Protein AF-A0A0D1K0Y7-F1 (afdb_monomer)

Solvent-accessible surface area (backbone atoms only — not comparable to full-atom values): 3499 Å² total; per-residue (Å²): 132,84,77,76,90,71,57,48,77,72,49,28,55,51,28,53,54,50,22,54,51,24,47,56,46,27,75,69,41,92,47,72,67,65,19,47,53,25,46,54,49,20,52,53,26,51,51,50,30,53,54,23,53,52,47,57,57,58,74,66,54,85,129

Nearest PDB structures (foldseek):
  7s5c-assembly1_E  TM=9.847E-01  e=1.478E+00  Myxococcus xanthus
  7s5c-assembly1_F  TM=9.727E-01  e=2.133E+00  Myxococcus xanthus
  7s5c-assembly1_J  TM=9.790E-01  e=3.080E+00  Myxococcus xanthus
  8dgi-assembly1_A  TM=9.372E-01  e=2.897E+00  Drosophila melanogaster

Sequence (63 aa):
MREAFMPTHAETQFYIHRERQERALADRTPNSDGRRVHLDMARRYAKLIAEGEAQEADDRRPS

Foldseek 3Di:
DPPPPADDPVNLVVLVVLLVVLCVQLVPDPDDVSNVVSNVSSVVSVVNNVRNVVVVVVVPDDD

pLDDT: mean 86.44, std 15.58, range [37.97, 98.62]

Secondary structure (DSSP, 8-state):
--------HHHHHHHHHHHHHHHHHHHH--SHHHHHHHHHHHHHHHHHHHHHHHHHHHHTS--

Mean predicted aligned error: 6.17 Å

Structure (mmCIF, N/CA/C/O backbone):
data_AF-A0A0D1K0Y7-F1
#
_entry.id   AF-A0A0D1K0Y7-F1
#
loop_
_atom_site.group_PDB
_atom_site.id
_atom_site.type_symbol
_atom_site.label_atom_id
_atom_site.label_alt_id
_atom_site.label_comp_id
_atom_site.label_asym_id
_atom_site.label_entity_id
_atom_site.label_seq_id
_atom_site.pdbx_PDB_ins_code
_atom_site.Cartn_x
_atom_site.Cartn_y
_atom_site.Cartn_z
_atom_site.occupancy
_atom_site.B_iso_or_equiv
_atom_site.auth_seq_id
_atom_site.auth_comp_id
_atom_site.auth_asym_id
_atom_site.auth_atom_id
_atom_site.pdbx_PDB_model_num
ATOM 1 N N . MET A 1 1 ? 3.058 11.977 24.241 1.00 37.97 1 MET A N 1
ATOM 2 C CA . MET A 1 1 ? 1.988 11.029 23.871 1.00 37.97 1 MET A CA 1
ATOM 3 C C . MET A 1 1 ? 2.040 10.889 22.361 1.00 37.97 1 MET A C 1
ATOM 5 O O . MET A 1 1 ? 1.960 11.910 21.696 1.00 37.97 1 MET A O 1
ATOM 9 N N . ARG A 1 2 ? 2.324 9.700 21.812 1.00 45.22 2 ARG A N 1
ATOM 10 C CA . ARG A 1 2 ? 2.185 9.492 20.363 1.00 45.22 2 ARG A CA 1
ATOM 11 C C . ARG A 1 2 ? 0.687 9.391 20.109 1.00 45.22 2 ARG A C 1
ATOM 13 O O . ARG A 1 2 ? 0.092 8.414 20.548 1.00 45.22 2 ARG A O 1
ATOM 20 N N . GLU A 1 3 ? 0.091 10.415 19.508 1.00 50.69 3 GLU A N 1
ATOM 21 C CA . GLU A 1 3 ? -1.256 10.295 18.954 1.00 50.69 3 GLU A CA 1
ATOM 22 C C . GLU A 1 3 ? -1.235 9.099 18.006 1.00 50.69 3 GLU A C 1
ATOM 24 O O . GLU A 1 3 ? -0.424 9.042 17.076 1.00 50.69 3 GLU A O 1
ATOM 29 N N . ALA A 1 4 ? -2.039 8.084 18.312 1.00 57.25 4 ALA A N 1
ATOM 30 C CA . ALA A 1 4 ? -2.275 7.019 17.364 1.00 57.25 4 ALA A CA 1
ATOM 31 C C . ALA A 1 4 ? -2.964 7.683 16.170 1.00 57.25 4 ALA A C 1
ATOM 33 O O . ALA A 1 4 ? -4.068 8.202 16.306 1.00 57.25 4 ALA A O 1
ATOM 34 N N . PHE A 1 5 ? -2.271 7.757 15.036 1.00 60.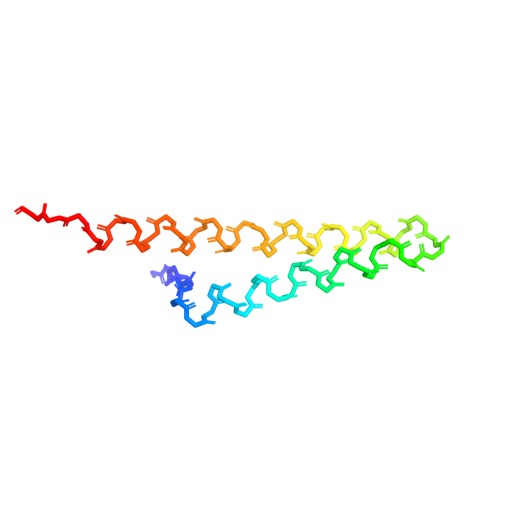41 5 PHE A N 1
ATOM 35 C CA . PHE A 1 5 ? -2.875 8.165 13.777 1.00 60.41 5 PHE A CA 1
ATOM 36 C C . PHE A 1 5 ? -3.962 7.131 13.462 1.00 60.41 5 PHE A C 1
ATOM 38 O O . PHE A 1 5 ? -3.651 6.000 13.096 1.00 60.41 5 PHE A O 1
ATOM 45 N N . MET A 1 6 ? -5.210 7.491 13.752 1.00 56.53 6 MET A N 1
ATOM 46 C CA . MET A 1 6 ? -6.369 6.602 13.775 1.00 56.53 6 MET A CA 1
ATOM 47 C C . MET A 1 6 ? -7.223 6.882 12.536 1.00 56.53 6 MET A C 1
ATOM 49 O O . MET A 1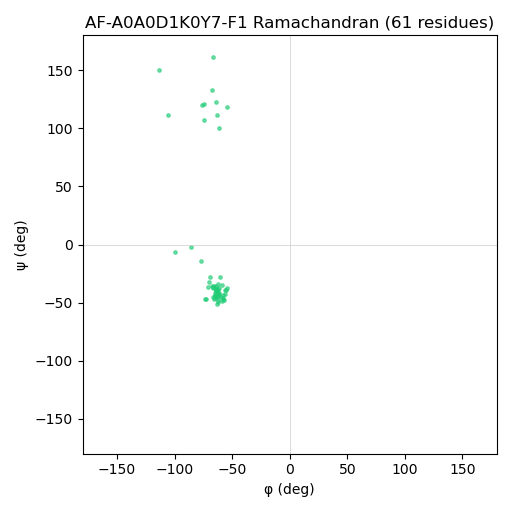 6 ? -7.796 7.968 12.456 1.00 56.53 6 MET A O 1
ATOM 53 N N . PRO A 1 7 ? -7.307 5.947 11.572 1.00 62.44 7 PRO A N 1
ATOM 54 C CA . PRO A 1 7 ? -8.128 6.122 10.383 1.00 62.44 7 PRO A CA 1
ATOM 55 C C . PRO A 1 7 ? -9.616 6.214 10.729 1.00 62.44 7 PRO A C 1
ATOM 57 O O . PRO A 1 7 ? -10.200 5.293 11.290 1.00 62.44 7 PRO A O 1
ATOM 60 N N . THR A 1 8 ? -10.254 7.305 10.340 1.00 74.06 8 THR A N 1
ATOM 61 C CA . THR A 1 8 ? -11.709 7.436 10.235 1.00 74.06 8 THR A CA 1
ATOM 62 C C . THR A 1 8 ? -12.266 6.531 9.125 1.00 74.06 8 THR A C 1
ATOM 64 O O . THR A 1 8 ? -11.555 6.153 8.196 1.00 74.06 8 THR A O 1
ATOM 67 N N . HIS A 1 9 ? -13.574 6.240 9.139 1.00 69.94 9 HIS A N 1
ATOM 68 C CA . HIS A 1 9 ? -14.229 5.437 8.086 1.00 69.94 9 HIS A CA 1
ATOM 69 C C . HIS A 1 9 ? -13.994 5.988 6.661 1.00 69.94 9 HIS A C 1
ATOM 71 O O . HIS A 1 9 ? -13.789 5.235 5.705 1.00 69.94 9 HIS A O 1
ATOM 77 N N . ALA A 1 10 ? -13.978 7.319 6.510 1.00 69.31 10 ALA A N 1
ATOM 78 C CA . ALA A 1 10 ? -13.667 7.980 5.243 1.00 69.31 10 ALA A CA 1
ATOM 79 C C . ALA A 1 10 ? -12.208 7.739 4.805 1.00 69.31 10 ALA A C 1
ATOM 81 O O . ALA A 1 10 ? -11.935 7.559 3.616 1.00 69.31 10 ALA A O 1
ATOM 82 N N . GLU A 1 11 ? -11.278 7.673 5.758 1.00 81.19 11 GLU A N 1
ATOM 83 C CA . GLU A 1 11 ? -9.880 7.327 5.505 1.00 81.19 11 GLU A CA 1
ATOM 84 C C . GLU A 1 11 ? -9.719 5.842 5.150 1.00 81.19 11 GLU A C 1
ATOM 86 O O . GLU A 1 11 ? -8.971 5.532 4.224 1.00 81.19 11 GLU A O 1
ATOM 91 N N . THR A 1 12 ? -10.484 4.930 5.763 1.00 88.44 12 THR A N 1
ATOM 92 C CA . THR A 1 12 ? -10.499 3.503 5.385 1.00 88.44 12 THR A CA 1
ATOM 93 C C . THR A 1 12 ? -10.876 3.317 3.911 1.00 88.44 12 THR A C 1
ATOM 95 O O . THR A 1 12 ? -10.167 2.632 3.171 1.00 88.44 12 THR A O 1
ATOM 98 N N . GLN A 1 13 ? -11.936 3.981 3.432 1.00 89.44 13 GLN A N 1
ATOM 99 C CA . GLN A 1 13 ? -12.332 3.921 2.014 1.00 89.44 13 GLN A CA 1
ATOM 100 C C . GLN A 1 13 ? -11.277 4.526 1.078 1.00 89.44 13 GLN A C 1
ATOM 102 O O . GLN A 1 13 ? -11.000 3.976 0.005 1.00 89.44 13 GLN A O 1
ATOM 107 N N . PHE A 1 14 ? -10.637 5.625 1.489 1.00 93.00 14 PHE A N 1
ATOM 108 C CA . PHE A 1 14 ? -9.505 6.191 0.758 1.00 93.00 14 PHE A CA 1
ATOM 109 C C . PHE A 1 14 ? -8.350 5.183 0.640 1.00 93.00 14 PHE A C 1
ATOM 111 O O . PHE A 1 14 ? -7.814 4.986 -0.456 1.00 93.00 14 PHE A O 1
ATOM 118 N N . TYR A 1 15 ? -7.996 4.495 1.728 1.00 93.31 15 TYR A N 1
ATOM 119 C CA . TYR A 1 15 ? -6.935 3.490 1.715 1.00 93.31 15 TYR A CA 1
ATOM 120 C C . TYR A 1 15 ? -7.292 2.269 0.864 1.00 93.31 15 TYR A C 1
ATOM 122 O O . TYR A 1 15 ? -6.422 1.792 0.138 1.00 93.31 15 TYR A O 1
ATOM 130 N N . ILE A 1 16 ? -8.554 1.820 0.850 1.00 95.44 16 ILE A N 1
ATOM 131 C CA . ILE A 1 16 ? -9.027 0.753 -0.057 1.00 95.44 16 ILE A CA 1
ATOM 132 C C . ILE A 1 16 ? -8.783 1.137 -1.519 1.00 95.44 16 ILE A C 1
ATOM 134 O O . ILE A 1 16 ? -8.278 0.332 -2.305 1.00 95.44 16 ILE A O 1
ATOM 138 N N . HIS A 1 17 ? -9.119 2.370 -1.901 1.00 97.38 17 HIS A N 1
ATOM 139 C CA . HIS A 1 17 ? -8.889 2.835 -3.265 1.00 97.38 17 HIS A CA 1
ATOM 140 C C . HIS A 1 17 ? -7.393 2.861 -3.615 1.00 97.38 17 HIS A C 1
ATOM 142 O O . HIS A 1 17 ? -6.995 2.377 -4.678 1.00 97.38 17 HIS A O 1
ATOM 148 N N . ARG A 1 18 ? -6.557 3.381 -2.707 1.00 97.88 18 ARG A N 1
ATOM 149 C CA . ARG A 1 18 ? -5.101 3.440 -2.897 1.00 97.88 18 ARG A CA 1
ATOM 150 C C . ARG A 1 18 ? -4.467 2.059 -2.997 1.00 97.88 18 ARG A C 1
ATOM 152 O O . ARG A 1 18 ? -3.644 1.840 -3.878 1.00 97.88 18 ARG A O 1
ATOM 159 N N . GLU A 1 19 ? -4.885 1.120 -2.160 1.00 98.44 19 GLU A N 1
ATOM 160 C CA . GLU A 1 19 ? -4.397 -0.258 -2.181 1.00 98.44 19 GLU A CA 1
ATOM 161 C C . GLU A 1 19 ? -4.609 -0.914 -3.553 1.00 98.44 19 GLU A C 1
ATOM 163 O O . GLU A 1 19 ? -3.660 -1.427 -4.155 1.00 98.44 19 GLU A O 1
ATOM 168 N N . ARG A 1 20 ? -5.821 -0.789 -4.107 1.00 98.25 20 ARG A N 1
ATOM 169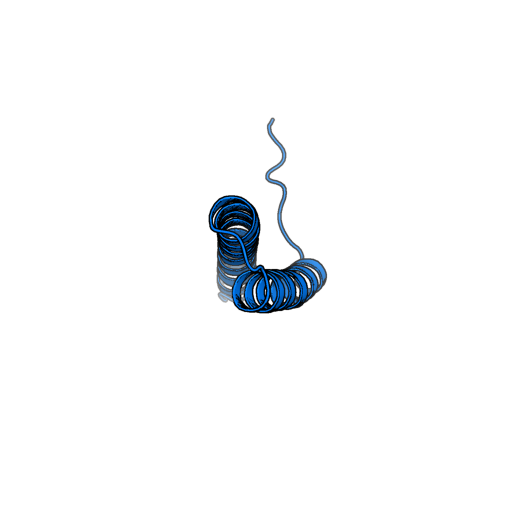 C CA . ARG A 1 20 ? -6.161 -1.318 -5.436 1.00 98.25 20 ARG A CA 1
ATOM 170 C C . ARG A 1 20 ? -5.365 -0.639 -6.545 1.00 98.25 20 ARG A C 1
ATOM 172 O O . ARG A 1 20 ? -4.920 -1.307 -7.479 1.00 98.25 20 ARG A O 1
ATOM 179 N N . GLN A 1 21 ? -5.173 0.677 -6.444 1.00 98.50 21 GLN A N 1
ATOM 180 C CA . GLN A 1 21 ? -4.384 1.443 -7.406 1.00 98.50 21 GLN A CA 1
ATOM 181 C C . GLN A 1 21 ? -2.923 0.971 -7.434 1.00 98.50 21 GLN A C 1
ATOM 183 O O . GLN A 1 21 ? -2.369 0.774 -8.515 1.00 98.50 21 GLN A O 1
ATOM 188 N N . GLU A 1 22 ? -2.315 0.756 -6.267 1.00 98.56 22 GLU A N 1
ATOM 189 C CA . GLU A 1 22 ? -0.935 0.276 -6.155 1.00 98.56 22 GLU A CA 1
ATOM 190 C C . GLU A 1 22 ? -0.780 -1.161 -6.670 1.00 98.56 22 GLU A C 1
ATOM 192 O O . G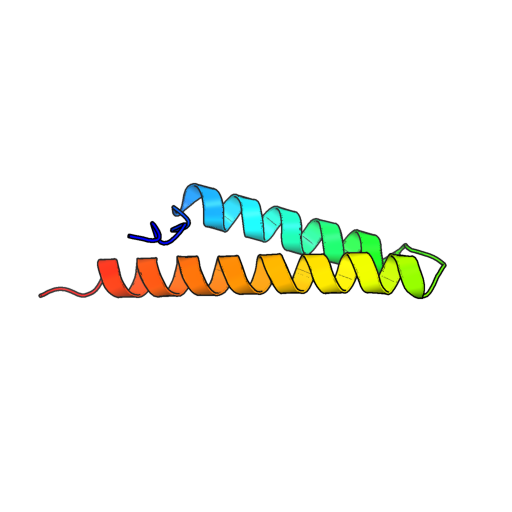LU A 1 22 ? 0.193 -1.458 -7.361 1.00 98.56 22 GLU A O 1
ATOM 197 N N 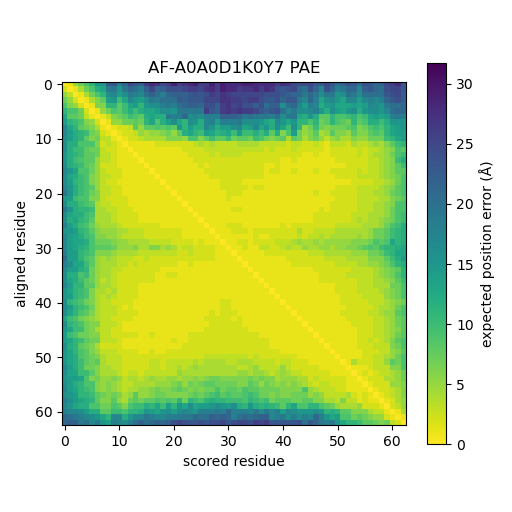. ARG A 1 23 ? -1.759 -2.050 -6.446 1.00 98.44 23 ARG A N 1
ATOM 198 C CA . ARG A 1 23 ? -1.744 -3.386 -7.075 1.00 98.44 23 ARG A CA 1
ATOM 199 C C . ARG A 1 23 ? -1.805 -3.312 -8.595 1.00 98.44 23 ARG A C 1
ATOM 201 O O . ARG A 1 23 ? -0.984 -3.927 -9.267 1.00 98.44 23 ARG A O 1
ATOM 208 N N . ALA A 1 24 ? -2.721 -2.510 -9.135 1.00 98.44 24 ALA A N 1
ATOM 209 C CA . ALA A 1 24 ? -2.841 -2.331 -10.579 1.00 98.44 24 ALA A CA 1
ATOM 210 C C . ALA A 1 24 ? -1.574 -1.708 -11.190 1.00 98.44 24 ALA A C 1
ATOM 212 O O . ALA A 1 24 ? -1.202 -2.035 -12.315 1.00 98.44 24 ALA A O 1
ATOM 213 N N . LEU A 1 25 ? -0.896 -0.815 -10.457 1.00 98.31 25 LEU A N 1
ATOM 214 C CA . LEU A 1 25 ? 0.426 -0.308 -10.820 1.00 98.31 25 LEU A CA 1
ATOM 215 C C . LEU A 1 25 ? 1.467 -1.431 -10.832 1.00 98.31 25 LEU A C 1
ATOM 217 O O . LEU A 1 25 ? 2.124 -1.611 -11.851 1.00 98.31 25 LEU A O 1
ATOM 221 N N . ALA A 1 26 ? 1.559 -2.226 -9.766 1.00 98.44 26 ALA A N 1
ATOM 222 C CA . ALA A 1 26 ? 2.491 -3.346 -9.680 1.00 98.44 26 ALA A CA 1
ATOM 223 C C . ALA A 1 26 ? 2.334 -4.351 -10.836 1.00 98.44 26 ALA A C 1
ATOM 225 O O . ALA A 1 26 ? 3.339 -4.845 -11.347 1.00 98.44 26 ALA A O 1
ATOM 226 N N . ASP A 1 27 ? 1.101 -4.632 -11.262 1.00 98.19 27 ASP A N 1
ATOM 227 C CA . ASP A 1 27 ? 0.811 -5.578 -12.347 1.00 98.19 27 ASP A CA 1
ATOM 228 C C . ASP A 1 27 ? 1.257 -5.068 -13.727 1.00 98.19 27 ASP A C 1
ATOM 230 O O . ASP A 1 27 ? 1.601 -5.867 -14.597 1.00 98.19 27 ASP A O 1
ATOM 234 N N . ARG A 1 28 ? 1.295 -3.743 -13.930 1.00 97.50 28 ARG A N 1
ATOM 235 C CA . ARG A 1 28 ? 1.734 -3.114 -15.191 1.00 97.50 28 ARG A CA 1
ATOM 236 C C . ARG A 1 28 ? 3.175 -2.600 -15.172 1.00 97.50 28 ARG A C 1
ATOM 238 O O . ARG A 1 28 ? 3.656 -2.141 -16.207 1.00 97.50 28 ARG A O 1
ATOM 245 N N . THR A 1 29 ? 3.868 -2.633 -14.031 1.00 97.81 29 THR A N 1
ATOM 246 C CA . THR A 1 29 ? 5.259 -2.171 -13.937 1.00 97.81 29 THR A CA 1
ATOM 247 C C . THR A 1 29 ? 6.210 -3.209 -14.544 1.00 97.81 29 THR A C 1
ATOM 249 O O . THR A 1 29 ? 6.287 -4.331 -14.046 1.00 97.81 29 THR A O 1
ATOM 252 N N . PRO A 1 30 ? 6.989 -2.849 -15.581 1.00 96.19 30 PRO A N 1
ATOM 253 C CA . PRO A 1 30 ? 7.790 -3.818 -16.332 1.00 96.19 30 PRO A CA 1
ATOM 254 C C . PRO A 1 30 ? 9.069 -4.269 -15.613 1.00 96.19 30 PRO A C 1
ATOM 256 O O . PRO A 1 30 ? 9.686 -5.244 -16.031 1.00 96.19 30 PRO A O 1
ATOM 259 N N . ASN A 1 31 ? 9.497 -3.571 -14.556 1.00 97.31 31 ASN A N 1
ATOM 260 C CA . ASN A 1 31 ? 10.715 -3.896 -13.813 1.00 97.31 31 ASN A CA 1
ATOM 261 C C . ASN A 1 31 ? 10.414 -4.364 -12.381 1.00 97.31 31 ASN A C 1
ATOM 263 O O . ASN A 1 31 ? 9.427 -3.963 -11.760 1.00 97.31 31 ASN A O 1
ATOM 267 N N . SER A 1 32 ? 11.290 -5.226 -11.861 1.00 96.81 32 SER A N 1
ATOM 268 C CA . SER A 1 32 ? 11.137 -5.860 -10.548 1.00 96.81 32 SER A CA 1
ATOM 269 C C . SER A 1 32 ? 11.144 -4.860 -9.396 1.00 96.81 32 SER A C 1
ATOM 271 O O . SER A 1 32 ? 10.377 -5.022 -8.448 1.00 96.81 32 SER A O 1
ATOM 273 N N . ASP A 1 33 ? 11.977 -3.825 -9.478 1.00 98.00 33 ASP A N 1
ATOM 274 C CA . ASP A 1 33 ? 12.191 -2.886 -8.375 1.00 98.00 33 ASP A CA 1
ATOM 275 C C . ASP A 1 33 ? 10.992 -1.957 -8.194 1.00 98.00 33 ASP A C 1
ATOM 277 O O . ASP A 1 33 ? 10.457 -1.832 -7.093 1.00 98.00 33 ASP A O 1
ATOM 281 N N . GLY A 1 34 ? 10.493 -1.377 -9.284 1.00 97.56 34 GLY A N 1
ATOM 282 C CA . GLY A 1 34 ? 9.275 -0.575 -9.280 1.00 97.56 34 GLY A CA 1
ATOM 283 C C . GLY A 1 34 ? 8.058 -1.406 -8.877 1.00 97.56 34 GLY A C 1
ATOM 284 O O . GLY A 1 34 ? 7.266 -0.969 -8.043 1.00 97.56 34 GLY A O 1
ATOM 285 N N . ARG A 1 35 ? 7.946 -2.646 -9.377 1.00 98.50 35 ARG A N 1
ATOM 286 C CA . ARG A 1 35 ? 6.889 -3.573 -8.945 1.00 98.50 35 ARG A CA 1
ATOM 287 C C . ARG A 1 35 ? 6.946 -3.813 -7.437 1.00 98.50 35 ARG A C 1
ATOM 289 O O . ARG A 1 35 ? 5.911 -3.787 -6.775 1.00 98.50 35 ARG A O 1
ATOM 296 N N . ARG A 1 36 ? 8.143 -4.019 -6.878 1.00 98.44 36 ARG A N 1
ATOM 297 C CA . ARG A 1 36 ? 8.337 -4.208 -5.435 1.00 98.44 36 ARG A CA 1
ATOM 298 C C . ARG A 1 36 ? 7.887 -2.986 -4.637 1.00 98.44 36 ARG A C 1
ATOM 300 O O . ARG A 1 36 ? 7.191 -3.162 -3.643 1.00 98.44 36 ARG A O 1
ATOM 307 N N . VAL A 1 37 ? 8.222 -1.775 -5.085 1.00 98.31 37 VAL A N 1
ATOM 308 C CA . VAL A 1 37 ? 7.786 -0.529 -4.430 1.00 98.31 37 VAL A CA 1
ATOM 309 C C . VAL A 1 37 ? 6.259 -0.437 -4.374 1.00 98.31 37 VAL A C 1
ATOM 311 O O . VAL A 1 37 ? 5.707 -0.213 -3.297 1.00 98.31 37 VAL A O 1
ATOM 314 N N . HIS A 1 38 ? 5.570 -0.679 -5.491 1.00 98.56 38 HIS A N 1
ATOM 315 C CA . HIS A 1 38 ? 4.104 -0.665 -5.534 1.00 98.56 38 HIS A CA 1
ATOM 316 C C . HIS A 1 38 ? 3.483 -1.733 -4.620 1.00 98.56 38 HIS A C 1
ATOM 318 O O . HIS A 1 38 ? 2.546 -1.452 -3.874 1.00 98.56 38 HIS A O 1
ATOM 324 N N . LEU A 1 39 ? 4.040 -2.948 -4.595 1.00 98.62 39 LEU A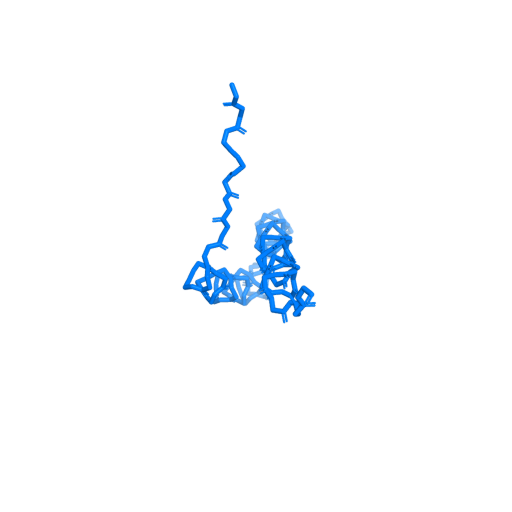 N 1
ATOM 325 C CA . LEU A 1 39 ? 3.569 -4.006 -3.694 1.00 98.62 39 LEU A CA 1
ATOM 326 C C . LEU A 1 39 ? 3.776 -3.657 -2.215 1.00 98.62 39 LEU A C 1
ATOM 328 O O . LEU A 1 39 ? 2.905 -3.939 -1.392 1.00 98.62 39 LEU A O 1
ATOM 332 N N . ASP A 1 40 ? 4.899 -3.035 -1.862 1.00 98.50 40 ASP A N 1
ATOM 333 C CA . ASP A 1 40 ? 5.156 -2.598 -0.490 1.00 98.50 40 ASP A CA 1
ATOM 334 C C . ASP A 1 40 ? 4.205 -1.465 -0.074 1.00 98.50 40 ASP A C 1
ATOM 336 O O . ASP A 1 40 ? 3.727 -1.453 1.063 1.00 98.50 40 ASP A O 1
ATOM 340 N N . MET A 1 41 ? 3.851 -0.564 -0.994 1.00 98.31 41 MET A N 1
ATOM 341 C CA . MET A 1 41 ? 2.825 0.456 -0.756 1.00 98.31 41 MET A CA 1
ATOM 342 C C . MET A 1 41 ? 1.428 -0.153 -0.595 1.00 98.31 41 MET A C 1
ATOM 344 O O . MET A 1 41 ? 0.743 0.167 0.377 1.00 98.31 41 MET A O 1
ATOM 348 N N . ALA A 1 42 ? 1.032 -1.094 -1.458 1.00 98.44 42 ALA A N 1
ATOM 349 C CA . ALA A 1 42 ? -0.233 -1.819 -1.318 1.00 98.44 42 ALA A CA 1
ATOM 350 C C . ALA A 1 42 ? -0.338 -2.519 0.049 1.00 98.44 42 ALA A C 1
ATOM 352 O O . ALA A 1 42 ? -1.359 -2.421 0.725 1.00 98.44 42 ALA A O 1
ATOM 353 N N . ARG A 1 43 ? 0.746 -3.153 0.521 1.00 98.12 43 ARG A N 1
ATOM 354 C CA . ARG A 1 43 ? 0.798 -3.778 1.857 1.00 98.12 43 ARG A CA 1
ATOM 355 C C . ARG A 1 43 ? 0.619 -2.772 2.994 1.00 98.12 43 ARG A C 1
ATOM 357 O O . ARG A 1 43 ? -0.048 -3.087 3.977 1.00 98.12 43 ARG A O 1
ATOM 364 N N . ARG A 1 44 ? 1.204 -1.575 2.883 1.00 97.06 44 ARG A N 1
ATOM 365 C CA . ARG A 1 44 ? 1.030 -0.510 3.887 1.00 97.06 44 ARG A CA 1
ATOM 366 C C . ARG A 1 44 ? -0.424 -0.053 3.958 1.00 97.06 44 ARG A C 1
ATOM 368 O O . ARG A 1 44 ? -0.955 0.051 5.058 1.00 97.06 44 ARG A O 1
ATOM 375 N N . TYR A 1 45 ? -1.075 0.150 2.813 1.00 96.50 45 TYR A N 1
ATOM 376 C CA . TYR A 1 45 ? -2.497 0.496 2.787 1.00 96.50 45 TYR A CA 1
ATOM 377 C C . TYR A 1 45 ? -3.378 -0.636 3.319 1.00 96.50 45 TYR A C 1
ATOM 379 O O . TYR A 1 45 ? -4.251 -0.370 4.133 1.00 96.50 45 TYR A O 1
ATOM 387 N N . ALA A 1 46 ? -3.098 -1.895 2.966 1.00 95.88 46 ALA A N 1
ATOM 388 C CA . ALA A 1 46 ? -3.808 -3.052 3.517 1.00 95.88 46 ALA A CA 1
ATOM 389 C C . ALA A 1 46 ? -3.746 -3.109 5.053 1.00 95.88 46 ALA A C 1
ATOM 391 O O . ALA A 1 46 ? -4.744 -3.414 5.701 1.00 95.88 46 ALA A O 1
ATOM 392 N N . LYS A 1 47 ? -2.596 -2.763 5.644 1.00 94.88 47 LYS A N 1
ATOM 393 C CA . LYS A 1 47 ? -2.453 -2.666 7.100 1.00 94.88 47 LYS A CA 1
ATOM 394 C C . LYS A 1 47 ? -3.325 -1.552 7.695 1.00 94.88 47 LYS A C 1
ATOM 396 O O . LYS A 1 47 ? -4.015 -1.806 8.673 1.00 94.88 47 LYS A O 1
ATOM 401 N N . LEU A 1 48 ? -3.326 -0.361 7.095 1.00 91.75 48 LEU A N 1
ATOM 402 C CA . LEU A 1 48 ? -4.147 0.767 7.560 1.00 91.75 48 LEU A CA 1
ATOM 403 C C . LEU A 1 48 ? -5.652 0.478 7.454 1.00 91.75 48 LEU A C 1
ATOM 405 O O . LEU A 1 48 ? -6.414 0.883 8.324 1.00 91.75 48 LEU A O 1
ATOM 409 N N . ILE A 1 49 ? -6.075 -0.251 6.415 1.00 92.56 49 ILE A N 1
ATOM 410 C CA . ILE A 1 49 ? -7.463 -0.712 6.266 1.00 92.56 49 ILE A CA 1
ATOM 411 C C . ILE A 1 49 ? -7.828 -1.648 7.417 1.00 92.56 49 ILE A C 1
ATOM 413 O O . ILE A 1 49 ? -8.832 -1.419 8.079 1.00 92.56 49 ILE A O 1
ATOM 417 N N . ALA A 1 50 ? -6.992 -2.655 7.696 1.00 90.69 50 ALA A N 1
ATOM 418 C CA . ALA A 1 50 ? -7.239 -3.599 8.784 1.00 90.69 50 ALA A CA 1
ATOM 419 C C . ALA A 1 50 ? -7.289 -2.909 10.160 1.00 90.69 50 ALA A C 1
ATOM 421 O O . ALA A 1 50 ? -8.100 -3.280 11.004 1.00 90.69 50 ALA A O 1
ATOM 422 N N . GLU A 1 51 ? -6.447 -1.896 10.383 1.00 89.50 51 GLU A N 1
ATOM 423 C CA . GLU A 1 51 ? -6.476 -1.075 11.601 1.00 89.50 51 GLU A CA 1
ATOM 424 C C . GLU A 1 51 ? -7.783 -0.268 11.712 1.00 89.50 51 GLU A C 1
ATOM 426 O O . GLU A 1 51 ? -8.405 -0.272 12.773 1.00 89.50 51 GLU A O 1
ATOM 431 N N . GLY A 1 52 ? -8.244 0.354 10.620 1.00 87.12 52 GLY A N 1
ATOM 432 C CA . GLY A 1 52 ? -9.525 1.071 10.584 1.00 87.12 52 GLY A CA 1
ATOM 433 C C . GLY A 1 52 ? -10.742 0.156 10.777 1.00 87.12 52 GLY A C 1
ATOM 434 O O . GLY A 1 52 ? -11.637 0.467 11.559 1.00 87.12 52 GLY A O 1
ATOM 435 N N . GLU A 1 53 ? -10.763 -1.011 10.125 1.00 87.88 53 GLU A N 1
ATOM 436 C CA . GLU A 1 53 ? -11.838 -2.006 10.266 1.00 87.88 53 GLU A CA 1
ATOM 437 C C . GLU A 1 53 ? -11.912 -2.581 11.687 1.00 87.88 53 GLU A C 1
ATOM 439 O O . GLU A 1 53 ? -13.007 -2.778 12.222 1.00 87.88 53 GLU A O 1
ATOM 444 N N . ALA A 1 54 ? -10.760 -2.831 12.319 1.00 85.44 54 ALA A N 1
ATOM 445 C CA . ALA A 1 54 ? -10.701 -3.300 13.699 1.00 85.44 54 ALA A CA 1
ATOM 446 C C . ALA A 1 54 ? -11.276 -2.266 14.680 1.00 85.44 54 ALA A C 1
ATOM 448 O O . ALA A 1 54 ? -12.002 -2.651 15.597 1.00 85.44 54 ALA A O 1
ATOM 449 N N . GLN A 1 55 ? -11.003 -0.974 14.464 1.00 79.88 55 GLN A N 1
ATOM 450 C CA . GLN A 1 55 ? -11.561 0.101 15.287 1.00 79.88 55 GLN A CA 1
ATOM 451 C C . GLN A 1 55 ? -13.079 0.210 15.121 1.00 79.88 55 GLN A C 1
ATOM 453 O O . GLN A 1 55 ? -13.802 0.230 16.111 1.00 79.88 55 GLN A O 1
ATOM 458 N N . GLU A 1 56 ? -13.587 0.202 13.885 1.00 80.25 56 GLU A N 1
ATOM 459 C CA . GLU A 1 56 ? -15.036 0.234 13.643 1.00 80.25 56 GLU A CA 1
ATOM 460 C C . GLU A 1 56 ? -15.769 -0.946 14.288 1.00 80.25 56 GLU A C 1
ATOM 462 O O . GLU A 1 56 ? -16.915 -0.813 14.723 1.00 80.25 56 GLU A O 1
ATOM 467 N N . ALA A 1 57 ? -15.135 -2.118 14.322 1.00 80.00 57 ALA A N 1
ATOM 468 C CA . ALA A 1 57 ? -15.688 -3.289 14.985 1.00 80.00 57 ALA A CA 1
ATOM 469 C C . ALA A 1 57 ? -15.694 -3.147 16.515 1.00 80.00 57 ALA A C 1
ATOM 471 O O . ALA A 1 57 ? -16.589 -3.693 17.160 1.00 80.00 57 ALA A O 1
ATOM 472 N N . ASP A 1 58 ? -14.718 -2.443 17.095 1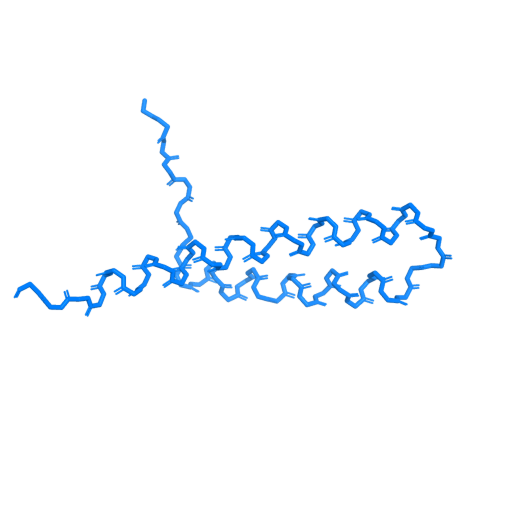.00 79.25 58 ASP A N 1
ATOM 473 C CA . ASP A 1 58 ? -14.665 -2.148 18.530 1.00 79.25 58 ASP A CA 1
ATOM 474 C C . ASP A 1 58 ? -15.719 -1.104 18.927 1.00 79.25 58 ASP A C 1
ATOM 476 O O . ASP A 1 58 ? -16.519 -1.360 19.825 1.00 79.25 58 ASP A O 1
ATOM 480 N N . ASP A 1 59 ? -15.828 -0.009 18.166 1.00 75.38 59 ASP A N 1
ATOM 481 C CA . ASP A 1 59 ? -16.812 1.065 18.382 1.00 75.38 59 ASP A CA 1
ATOM 482 C C . ASP A 1 59 ? -18.269 0.573 18.299 1.00 75.38 59 ASP A C 1
ATOM 484 O O . ASP A 1 59 ? -19.171 1.147 18.910 1.00 75.38 59 ASP A O 1
ATOM 488 N N . ARG A 1 60 ? -18.531 -0.494 17.530 1.00 76.25 60 ARG A N 1
ATOM 489 C CA . ARG A 1 60 ? -19.872 -1.078 17.354 1.00 76.25 60 ARG A CA 1
ATOM 490 C C . ARG A 1 60 ? -20.256 -2.100 18.430 1.00 76.25 60 ARG A C 1
ATOM 492 O O . ARG A 1 60 ? -21.374 -2.618 18.366 1.00 76.25 60 ARG A O 1
ATOM 499 N N . ARG A 1 61 ? -19.388 -2.429 19.397 1.00 69.88 61 ARG A N 1
ATOM 500 C CA . ARG A 1 61 ? -19.757 -3.350 20.488 1.00 69.88 61 ARG A CA 1
ATOM 501 C C . ARG A 1 61 ? -20.684 -2.638 21.481 1.00 69.88 61 ARG A C 1
ATOM 503 O O . ARG A 1 61 ? -20.278 -1.631 22.055 1.00 69.88 61 ARG A O 1
ATOM 510 N N . PRO A 1 62 ? -21.910 -3.137 21.723 1.00 60.19 62 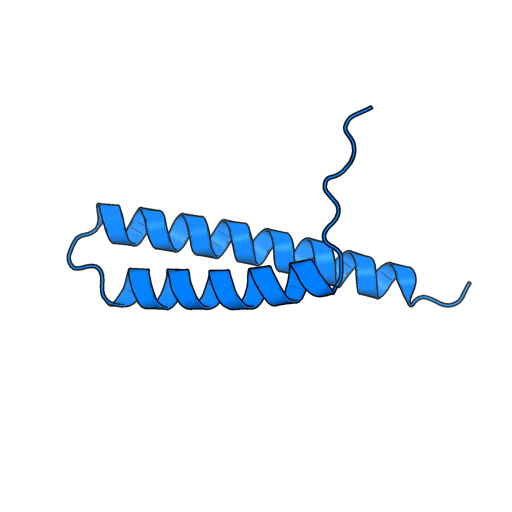PRO A N 1
ATOM 511 C CA . PRO A 1 62 ? -22.744 -2.611 22.795 1.00 60.19 62 PRO A CA 1
ATOM 512 C C . PRO A 1 62 ? -22.112 -2.954 24.152 1.00 60.19 62 PRO A C 1
ATOM 514 O O . PRO A 1 62 ? -21.687 -4.091 24.367 1.00 60.19 62 PRO A O 1
ATOM 517 N N . SER A 1 63 ? -22.036 -1.949 25.027 1.00 63.09 63 SER A N 1
ATOM 518 C CA . SER A 1 63 ? -21.593 -2.039 26.426 1.00 63.09 63 SER A CA 1
ATOM 519 C C . SER A 1 63 ? -22.548 -2.842 27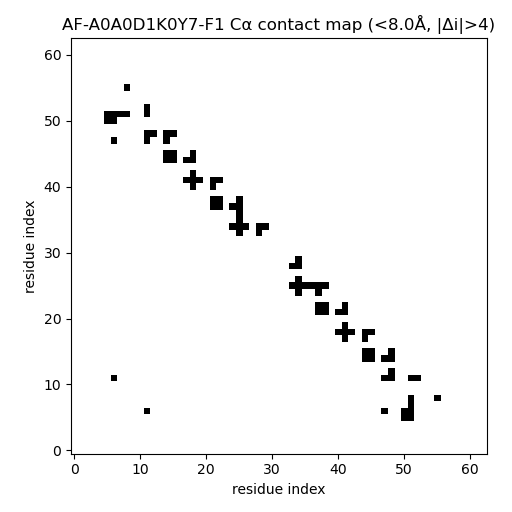.297 1.00 63.09 63 SER A C 1
ATOM 521 O O . SER A 1 63 ? -23.769 -2.590 27.154 1.00 63.09 63 SER A O 1
#

Radius of gyration: 14.54 Å; Cα contacts (8 Å, |Δi|>4): 48; chains: 1; bounding box: 35×17×43 Å

Organism: NCBI:txid152682